Protein AF-A0A3D2WLA8-F1 (afdb_monomer_lite)

Secondary structure (DSSP, 8-state):
---EEE-TTS-EEE-HHHHHHHHHHHHHHS-----SSSTT---PPTT--GGGEEEEEEETTEEEEEETTSPPEEEETTSSTTSB---SS--PBPHHHHHHHHHHHH-S-EEHHHHHHHHSS--HHHHHHHHHHHHHHHHHHHT--S-SS-EETTTTEE--SSEEEE-TT---HHHHHGGG-

Foldseek 3Di:
DDQWDADPVRDIDGPVVNVVVVVVVCPVPPDPDDDPDLQQADDADPPWDQLQWEWAAAELFKIWIGGHPDDTDIDGHDRQPPQFDPDPPDGDGDLLSLVLLLCAAVNFFAAQVNLCLQQVHNPPVVSVVSQVVNQVSVCSHHVPPDRQFDQDPVSRGTGGSHHRHYDPNYDCPVVSVVNVD

Structure (mmCIF, N/CA/C/O backbone):
data_AF-A0A3D2WLA8-F1
#
_entry.id   AF-A0A3D2WLA8-F1
#
loop_
_atom_site.group_PDB
_atom_site.id
_atom_site.type_symbol
_atom_site.label_atom_id
_atom_site.label_alt_id
_atom_site.label_comp_id
_atom_site.label_asym_id
_atom_site.label_entity_id
_atom_site.label_seq_id
_atom_site.pdbx_PDB_ins_code
_atom_site.Cartn_x
_atom_site.Cartn_y
_atom_site.Cartn_z
_atom_site.occupancy
_atom_site.B_iso_or_equiv
_atom_site.auth_seq_id
_atom_site.auth_comp_id
_atom_site.auth_asym_id
_atom_site.auth_atom_id
_atom_site.pdbx_PDB_model_num
ATOM 1 N N . ASP A 1 1 ? -39.733 11.351 26.851 1.00 48.25 1 ASP A N 1
ATOM 2 C CA . ASP A 1 1 ? -38.875 12.272 27.614 1.00 48.25 1 ASP A CA 1
ATOM 3 C C . ASP A 1 1 ? -38.217 13.284 26.702 1.00 48.25 1 ASP A C 1
ATOM 5 O O . ASP A 1 1 ? -37.442 12.905 25.834 1.00 48.25 1 ASP A O 1
ATOM 9 N N . ASP A 1 2 ? -38.574 14.558 26.873 1.00 52.25 2 ASP A N 1
ATOM 10 C CA . ASP A 1 2 ? -38.053 15.662 26.061 1.00 52.25 2 ASP A CA 1
ATOM 11 C C . ASP A 1 2 ? -36.657 16.109 26.520 1.00 52.25 2 ASP A C 1
ATOM 13 O O . ASP A 1 2 ? -36.440 16.487 27.681 1.00 52.25 2 ASP A O 1
ATOM 17 N N . VAL A 1 3 ? -35.735 16.087 25.553 1.00 57.00 3 VAL A N 1
ATOM 18 C CA . VAL A 1 3 ? -34.281 16.331 25.657 1.00 57.00 3 VAL A CA 1
ATOM 19 C C . VAL A 1 3 ? -33.939 17.832 25.696 1.00 57.00 3 VAL A C 1
ATOM 21 O O . VAL A 1 3 ? -32.835 18.228 26.075 1.00 57.00 3 VAL A O 1
ATOM 24 N N . LEU A 1 4 ? -34.906 18.683 25.353 1.00 53.38 4 LEU A N 1
ATOM 25 C CA . LEU A 1 4 ? -34.757 20.131 25.267 1.00 53.38 4 LEU A CA 1
ATOM 26 C C . LEU A 1 4 ? -35.511 20.824 26.411 1.00 53.38 4 LEU A C 1
ATOM 28 O O . LEU A 1 4 ? -36.588 20.396 26.829 1.00 53.38 4 LEU A O 1
ATOM 32 N N . ALA A 1 5 ? -34.925 21.892 26.934 1.00 61.41 5 ALA A N 1
ATOM 33 C CA . ALA A 1 5 ? -35.548 22.847 27.835 1.00 61.41 5 ALA A CA 1
ATOM 34 C C . ALA A 1 5 ? -35.613 24.205 27.135 1.00 61.41 5 ALA A C 1
ATOM 36 O O . ALA A 1 5 ? -34.742 24.539 26.340 1.00 61.41 5 ALA A O 1
ATOM 37 N N . VAL A 1 6 ? -36.646 24.987 27.419 1.00 61.12 6 VAL A N 1
ATOM 38 C CA . VAL A 1 6 ? -36.764 26.363 26.931 1.00 61.12 6 VAL A CA 1
ATOM 39 C C . VAL A 1 6 ? -36.758 27.268 28.148 1.00 61.12 6 VAL A C 1
ATOM 41 O O . VAL A 1 6 ? -37.532 27.039 29.078 1.00 61.12 6 VAL A O 1
ATOM 44 N N . ASP A 1 7 ? -35.857 28.246 28.180 1.00 62.25 7 ASP A N 1
ATOM 45 C CA . ASP A 1 7 ? -35.824 29.218 29.269 1.00 62.25 7 ASP A CA 1
ATOM 46 C C . ASP A 1 7 ? -36.922 30.287 29.117 1.00 62.25 7 ASP A C 1
ATOM 48 O O . ASP A 1 7 ? -37.572 30.411 28.076 1.00 62.25 7 ASP A O 1
ATOM 52 N N . GLY A 1 8 ? -37.135 31.087 30.167 1.00 55.31 8 GLY A N 1
ATOM 53 C CA . GLY A 1 8 ? -38.158 32.141 30.190 1.00 55.31 8 GLY A CA 1
ATOM 54 C C . GLY A 1 8 ? -37.968 33.262 29.157 1.00 55.31 8 GLY A C 1
ATOM 55 O O . GLY A 1 8 ? -38.814 34.148 29.078 1.00 55.31 8 GLY A O 1
ATOM 56 N N . THR A 1 9 ? -36.890 33.236 28.366 1.00 68.38 9 THR A N 1
ATOM 57 C CA . THR A 1 9 ? -36.626 34.168 27.257 1.00 68.38 9 THR A CA 1
ATOM 58 C C . THR A 1 9 ? -36.838 33.537 25.876 1.00 68.38 9 THR A C 1
ATOM 60 O O . THR A 1 9 ? -36.612 34.189 24.859 1.00 68.38 9 THR A O 1
ATOM 63 N N . GLY A 1 10 ? -37.305 32.283 25.823 1.00 57.41 10 GLY A N 1
ATOM 64 C CA . GLY A 1 10 ? -37.559 31.545 24.584 1.00 57.41 10 GLY A CA 1
ATOM 65 C C . GLY A 1 10 ? -36.321 30.859 24.004 1.00 57.41 10 GLY A C 1
ATOM 66 O O . GLY A 1 10 ? -36.376 30.337 22.889 1.00 57.41 10 GLY A O 1
ATOM 67 N N . LYS A 1 11 ? -35.199 30.833 24.731 1.00 49.75 11 LYS A N 1
ATOM 68 C CA . LYS A 1 11 ? -33.980 30.167 24.276 1.00 49.75 11 LYS A CA 1
ATOM 69 C C . LYS A 1 11 ? -34.060 28.679 24.601 1.00 49.75 11 LYS A C 1
ATOM 71 O O . LYS A 1 11 ? -34.215 28.286 25.755 1.00 49.75 11 LYS A O 1
ATOM 76 N N . VAL A 1 12 ? -33.937 27.854 23.567 1.00 59.41 12 VAL A N 1
ATOM 77 C CA . VAL A 1 12 ? -33.935 26.393 23.687 1.00 59.41 12 VAL A CA 1
ATOM 78 C C . VAL A 1 12 ? -32.519 25.913 24.019 1.00 59.41 12 VAL A C 1
ATOM 80 O O . VAL A 1 12 ? -31.576 26.194 23.280 1.00 59.41 12 VAL A O 1
ATOM 83 N N . THR A 1 13 ? -32.357 25.188 25.120 1.00 59.41 13 THR A N 1
ATOM 84 C CA . THR A 1 13 ? -31.101 24.576 25.566 1.00 59.41 13 THR A CA 1
ATOM 85 C C . THR A 1 13 ? -31.287 23.076 25.783 1.00 59.41 13 THR A C 1
ATOM 87 O O . THR A 1 13 ? -32.357 22.602 26.160 1.00 59.41 13 THR A O 1
ATOM 90 N N . ALA A 1 14 ? -30.249 22.285 25.518 1.00 57.25 14 ALA A N 1
ATOM 91 C CA . ALA A 1 14 ? -30.269 20.867 25.864 1.00 57.25 14 ALA A CA 1
ATOM 92 C C . ALA A 1 14 ? -30.187 20.717 27.389 1.00 57.25 14 ALA A C 1
ATOM 94 O O . ALA A 1 14 ? -29.336 21.352 28.014 1.00 57.25 14 ALA A O 1
ATOM 95 N N . LYS A 1 15 ? -31.049 19.881 27.982 1.00 62.56 15 LYS A N 1
ATOM 96 C CA . LYS A 1 15 ? -30.992 19.584 29.424 1.00 62.56 15 LYS A CA 1
ATOM 97 C C . LYS A 1 15 ? -29.650 18.931 29.777 1.00 62.56 15 LYS A C 1
ATOM 99 O O . LYS A 1 15 ? -29.131 18.135 28.996 1.00 62.56 15 LYS A O 1
ATOM 104 N N . ASP A 1 16 ? -29.130 19.199 30.975 1.00 57.53 16 ASP A N 1
ATOM 105 C CA . ASP A 1 16 ? -27.847 18.655 31.464 1.00 57.53 16 ASP A CA 1
ATOM 106 C C . ASP A 1 16 ? -27.777 17.120 31.410 1.00 57.53 16 ASP A C 1
ATOM 108 O O . ASP A 1 16 ? -26.714 16.537 31.191 1.00 57.53 16 ASP A O 1
ATOM 112 N N . SER A 1 17 ? -28.924 16.445 31.526 1.00 57.62 17 SER A N 1
ATOM 113 C CA . SER A 1 17 ? -29.036 14.996 31.350 1.00 57.62 17 SER A CA 1
ATOM 114 C C . SER A 1 17 ? -28.654 14.543 29.938 1.00 57.62 17 SER A C 1
ATOM 116 O O . SER A 1 17 ? -27.974 13.534 29.792 1.00 57.62 17 SER A O 1
ATOM 118 N N . ALA A 1 18 ? -29.006 15.303 28.900 1.00 55.12 18 ALA A N 1
ATOM 119 C CA . ALA A 1 18 ? -28.628 15.013 27.521 1.00 55.12 18 ALA A CA 1
ATOM 120 C C . ALA A 1 18 ? -27.126 15.206 27.294 1.00 55.12 18 ALA A C 1
ATOM 122 O O . ALA A 1 18 ? -26.489 14.381 26.645 1.00 55.12 18 ALA A O 1
ATOM 123 N N . GLN A 1 19 ? -26.544 16.257 27.878 1.00 54.31 19 GLN A N 1
ATOM 124 C CA . GLN A 1 19 ? -25.102 16.500 27.796 1.00 54.31 19 GLN A CA 1
ATOM 125 C C . GLN A 1 19 ? -24.315 15.408 28.524 1.00 54.31 19 GLN A C 1
ATOM 127 O O . GLN A 1 19 ? -23.292 14.947 28.024 1.00 54.31 19 GLN A O 1
ATOM 132 N N . THR A 1 20 ? -24.826 14.941 29.663 1.00 56.69 20 THR A N 1
ATOM 133 C CA . THR A 1 20 ? -24.215 13.861 30.446 1.00 56.69 20 THR A CA 1
ATOM 134 C C . THR A 1 20 ? -24.325 12.517 29.724 1.00 56.69 20 THR A C 1
ATOM 136 O O . THR A 1 20 ? -23.360 11.763 29.694 1.00 56.69 20 THR A O 1
ATOM 139 N N . ILE A 1 21 ? -25.458 12.228 29.074 1.00 60.00 21 ILE A N 1
ATOM 140 C CA . ILE A 1 21 ? -25.638 11.016 28.257 1.00 60.00 21 ILE A CA 1
ATOM 141 C C . ILE A 1 21 ? -24.703 11.035 27.043 1.00 60.00 21 ILE A C 1
ATOM 143 O O . ILE A 1 21 ? -24.043 10.035 26.772 1.00 60.00 21 ILE A O 1
ATOM 147 N N . VAL A 1 22 ? -24.598 12.169 26.344 1.00 58.47 22 VAL A N 1
ATOM 148 C CA . VAL A 1 22 ? -23.696 12.319 25.191 1.00 58.47 22 VAL A CA 1
ATOM 149 C C . VAL A 1 22 ? -22.231 12.236 25.623 1.00 58.47 22 VAL A C 1
ATOM 151 O O . VAL A 1 22 ? -21.448 11.582 24.943 1.00 58.47 22 VAL A O 1
ATOM 154 N N . SER A 1 23 ? -21.864 12.814 26.769 1.00 56.81 23 SER A N 1
ATOM 155 C CA . SER A 1 23 ? -20.498 12.746 27.310 1.00 56.81 23 SER A CA 1
ATOM 156 C C . SER A 1 23 ? -20.134 11.330 27.757 1.00 56.81 23 SER A C 1
ATOM 158 O O . SER A 1 23 ? -19.082 10.825 27.379 1.00 56.81 23 SER A O 1
ATOM 160 N N . ASN A 1 24 ? -21.031 10.646 28.473 1.00 60.06 24 ASN A N 1
ATOM 161 C CA . ASN A 1 24 ? -20.830 9.255 28.881 1.00 60.06 24 ASN A CA 1
ATOM 162 C C . ASN A 1 24 ? -20.749 8.321 27.672 1.00 60.06 24 ASN A C 1
ATOM 164 O O . ASN A 1 24 ? -19.941 7.394 27.665 1.00 60.06 24 ASN A O 1
ATOM 168 N N . TRP A 1 25 ? -21.557 8.561 26.635 1.00 57.16 25 TRP A N 1
ATOM 169 C CA . TRP A 1 25 ? -21.451 7.806 25.395 1.00 57.16 25 TRP A CA 1
ATOM 170 C C . TRP A 1 25 ? -20.116 8.088 24.704 1.00 57.16 25 TRP A C 1
ATOM 172 O O . TRP A 1 25 ? -19.395 7.139 24.431 1.00 57.16 25 TRP A O 1
ATOM 182 N N . LEU A 1 26 ? -19.723 9.354 24.523 1.00 50.84 26 LEU A N 1
ATOM 183 C CA . LEU A 1 26 ? -18.429 9.730 23.939 1.00 50.84 26 LEU A CA 1
ATOM 184 C C . LEU A 1 26 ? -17.247 9.095 24.682 1.00 50.84 26 LEU A C 1
ATOM 186 O O . LEU A 1 26 ? -16.347 8.588 24.027 1.00 50.84 26 LEU A O 1
ATOM 190 N N . GLU A 1 27 ? -17.259 9.037 26.014 1.00 54.38 27 GLU A N 1
ATOM 191 C CA . GLU A 1 27 ? -16.225 8.330 26.787 1.00 54.38 27 GLU A CA 1
ATOM 192 C C . GLU A 1 27 ? -16.248 6.804 26.602 1.00 54.38 27 GLU A C 1
ATOM 194 O O . GLU A 1 27 ? -15.220 6.148 26.773 1.00 54.38 27 GLU A O 1
ATOM 199 N N . THR A 1 28 ? -17.407 6.236 26.265 1.00 51.66 28 THR A N 1
ATOM 200 C CA . THR A 1 28 ? -17.591 4.791 26.073 1.00 51.66 28 THR A CA 1
ATOM 201 C C . THR A 1 28 ? -17.223 4.340 24.655 1.00 51.66 28 THR A C 1
ATOM 203 O O . THR A 1 28 ? -16.692 3.244 24.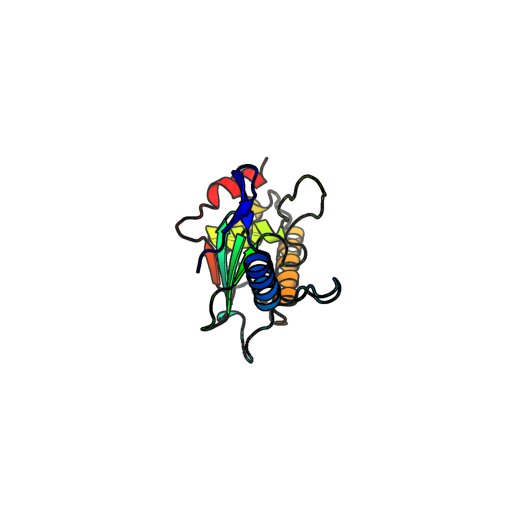493 1.00 51.66 28 THR A O 1
ATOM 206 N N . VAL A 1 29 ? -17.489 5.154 23.624 1.00 46.94 29 VAL A N 1
ATOM 207 C CA . VAL A 1 29 ? -17.174 4.827 22.215 1.00 46.94 29 VAL A CA 1
ATOM 208 C C . VAL A 1 29 ? -15.873 5.430 21.699 1.00 46.94 29 VAL A C 1
ATOM 210 O O . VAL A 1 29 ? -15.317 4.892 20.742 1.00 46.94 29 VAL A O 1
ATOM 213 N N . LEU A 1 30 ? -15.360 6.514 22.286 1.00 40.34 30 LEU A N 1
ATOM 214 C CA . LEU A 1 30 ? -14.041 7.015 21.909 1.00 40.34 30 LEU A CA 1
ATOM 215 C C . LEU A 1 30 ? -12.976 6.254 22.708 1.00 40.34 30 LEU A C 1
ATOM 217 O O . LEU A 1 30 ? -12.990 6.309 23.940 1.00 40.34 30 LEU A O 1
ATOM 221 N N . PRO A 1 31 ? -12.019 5.564 22.060 1.00 41.72 31 PRO A N 1
ATOM 222 C CA . PRO A 1 31 ? -10.888 5.008 22.782 1.00 41.72 31 PRO A CA 1
ATOM 223 C C . PRO A 1 31 ? -10.173 6.143 23.522 1.00 41.72 31 PRO A C 1
ATOM 225 O O . PRO A 1 31 ? -9.798 7.155 22.923 1.00 41.72 31 PRO A O 1
ATOM 228 N N . LYS A 1 32 ? -10.017 5.979 24.845 1.00 40.72 32 LYS A N 1
ATOM 229 C CA . LYS A 1 32 ? -9.267 6.894 25.716 1.00 40.72 32 LYS A CA 1
ATOM 230 C C . LYS A 1 32 ? -7.963 7.266 25.027 1.00 40.72 32 LYS A C 1
ATOM 232 O O . LYS A 1 32 ? -7.138 6.390 24.786 1.00 40.72 32 LYS A O 1
ATOM 237 N N . SER A 1 33 ? -7.802 8.557 24.736 1.00 43.69 33 SER A N 1
ATOM 238 C CA . SER A 1 33 ? -6.596 9.164 24.170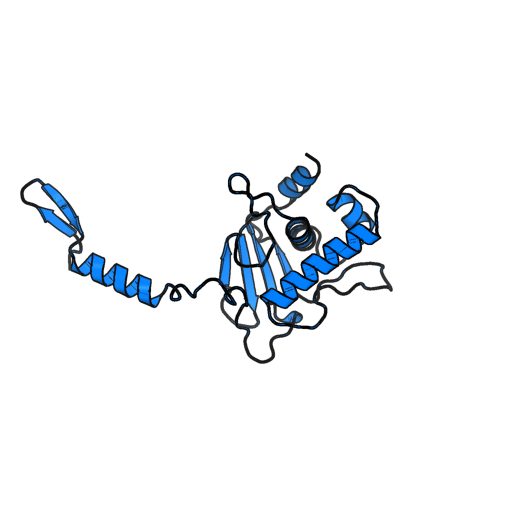 1.00 43.69 33 SER A CA 1
ATOM 239 C C . SER A 1 33 ? -5.339 8.588 24.831 1.00 43.69 33 SER A C 1
ATOM 241 O O . SER A 1 33 ? -4.933 9.025 25.912 1.00 43.69 33 SER A O 1
ATOM 243 N N . ALA A 1 34 ? -4.719 7.604 24.183 1.00 32.69 34 ALA A N 1
ATOM 244 C CA . ALA A 1 34 ? -3.427 7.082 24.583 1.00 32.69 34 ALA A CA 1
ATOM 245 C C . ALA A 1 34 ? -2.366 8.136 24.250 1.00 32.69 34 ALA A C 1
ATOM 247 O O . ALA A 1 34 ? -2.404 8.777 23.199 1.00 32.69 34 ALA A O 1
ATOM 248 N N . LYS A 1 35 ? -1.431 8.349 25.179 1.00 31.95 35 LYS A N 1
ATOM 249 C CA . LYS A 1 35 ? -0.302 9.268 24.998 1.00 31.95 35 LYS A CA 1
ATOM 250 C C . LYS A 1 35 ? 0.450 8.931 23.695 1.00 31.95 35 LYS A C 1
ATOM 252 O O . LYS A 1 35 ? 0.593 7.752 23.374 1.00 31.95 35 LYS A O 1
ATOM 257 N N . PRO A 1 36 ? 0.970 9.930 22.960 1.00 39.47 36 PRO A N 1
ATOM 258 C CA . PRO A 1 36 ? 1.603 9.719 21.663 1.00 39.47 36 PRO A CA 1
ATOM 259 C C . PRO A 1 36 ? 3.029 9.188 21.843 1.00 39.47 36 PRO A C 1
ATOM 261 O O . PRO A 1 36 ? 4.001 9.931 21.775 1.00 39.47 36 PRO A O 1
ATOM 264 N N . SER A 1 37 ? 3.150 7.898 22.124 1.00 42.16 37 SER A N 1
ATOM 265 C CA . SER A 1 37 ? 4.383 7.119 22.011 1.00 42.16 37 SER A CA 1
ATOM 266 C C . SER A 1 37 ? 3.959 5.657 22.146 1.00 42.16 37 SER A C 1
ATOM 268 O O . SER A 1 37 ? 3.466 5.299 23.205 1.00 42.16 37 SER A O 1
ATOM 270 N N . GLU A 1 38 ? 4.087 4.862 21.074 1.00 42.25 38 GLU A N 1
ATOM 271 C CA . GLU A 1 38 ? 3.584 3.470 20.876 1.00 42.25 38 GLU A CA 1
ATOM 272 C C . GLU A 1 38 ? 2.165 3.310 20.266 1.00 42.25 38 GLU A C 1
ATOM 274 O O . GLU A 1 38 ? 1.800 2.223 19.831 1.00 42.25 38 GLU A O 1
ATOM 279 N N . ALA A 1 39 ? 1.398 4.390 20.092 1.00 48.25 39 ALA A N 1
ATOM 280 C CA . ALA A 1 39 ? -0.038 4.371 19.751 1.00 48.25 39 ALA A CA 1
ATOM 281 C C . ALA A 1 39 ? -0.453 4.127 18.269 1.00 48.25 39 ALA A C 1
ATOM 283 O O . ALA A 1 39 ? -1.600 4.395 17.924 1.00 48.25 39 ALA A O 1
ATOM 284 N N . ASN A 1 40 ? 0.424 3.639 17.380 1.00 61.31 40 ASN A N 1
ATOM 285 C CA . ASN A 1 40 ? 0.123 3.542 15.931 1.00 61.31 40 ASN A CA 1
ATOM 286 C C . ASN A 1 40 ? 0.058 2.108 15.374 1.00 61.31 40 ASN A C 1
ATOM 288 O O . ASN A 1 40 ? 0.112 1.930 14.157 1.00 61.31 40 ASN A O 1
ATOM 292 N N . GLN A 1 41 ? -0.008 1.092 16.232 1.00 70.88 41 GLN A N 1
ATOM 293 C CA . GLN A 1 41 ? -0.140 -0.299 15.802 1.00 70.88 41 GLN A CA 1
ATOM 294 C C . GLN A 1 41 ? -1.594 -0.756 15.937 1.00 70.88 41 GLN A C 1
ATOM 296 O O . GLN A 1 41 ? -2.231 -0.543 16.969 1.00 70.88 41 GLN A O 1
ATOM 301 N N . LEU A 1 42 ? -2.114 -1.389 14.890 1.00 76.00 42 LEU A N 1
ATOM 302 C CA . LEU A 1 42 ? -3.411 -2.043 14.902 1.00 76.00 42 LEU A CA 1
ATOM 303 C C . LEU A 1 42 ? -3.318 -3.341 15.709 1.00 76.00 42 LEU A C 1
ATOM 305 O O . LEU A 1 42 ? -2.447 -4.173 15.453 1.00 76.00 42 LEU A O 1
ATOM 309 N N . VAL A 1 43 ? -4.220 -3.530 16.674 1.00 78.94 43 VAL A N 1
ATOM 310 C CA . VAL A 1 43 ? -4.342 -4.812 17.380 1.00 78.94 43 VAL A CA 1
ATOM 311 C C . VAL A 1 43 ? -4.998 -5.804 16.429 1.00 78.94 43 VAL A C 1
ATOM 313 O O . VAL A 1 43 ? -6.156 -5.629 16.059 1.00 78.94 43 VAL A O 1
ATOM 316 N N . LEU A 1 44 ? -4.244 -6.821 16.017 1.00 81.12 44 LEU A N 1
ATOM 317 C CA . LEU A 1 44 ? -4.734 -7.869 15.131 1.00 81.12 44 LEU A CA 1
ATOM 318 C C . LEU A 1 44 ? -5.282 -9.064 15.918 1.00 81.12 44 LEU A C 1
ATOM 320 O O . LEU A 1 44 ? -4.719 -9.419 16.960 1.00 81.12 44 LEU A O 1
ATOM 324 N N . PRO A 1 45 ? -6.310 -9.750 15.390 1.00 82.56 45 PRO A N 1
ATOM 325 C CA . PRO A 1 45 ? -6.719 -11.051 15.898 1.00 82.56 45 PRO A CA 1
ATOM 326 C C . PRO A 1 45 ? -5.548 -12.048 15.904 1.00 82.56 45 PRO A C 1
ATOM 328 O O . PRO A 1 45 ? -4.701 -12.011 14.998 1.00 82.56 45 PRO A O 1
ATOM 331 N N . PRO A 1 46 ? -5.479 -12.970 16.881 1.00 82.38 46 PRO A N 1
ATOM 332 C CA . PRO A 1 46 ? -4.427 -13.979 16.927 1.00 82.38 46 PRO A CA 1
ATOM 333 C C . PRO A 1 46 ? -4.354 -14.797 15.632 1.00 82.38 46 PRO A C 1
ATOM 335 O O . PRO A 1 46 ? -5.367 -15.287 15.141 1.00 82.38 46 PRO A O 1
ATOM 338 N N . GLY A 1 47 ? -3.145 -14.967 15.093 1.00 85.81 47 GLY A N 1
ATOM 339 C CA . GLY A 1 47 ? -2.917 -15.747 13.872 1.00 85.81 47 GLY A CA 1
ATOM 340 C C . GLY A 1 47 ? -3.226 -15.020 12.559 1.00 85.81 47 GLY A C 1
ATOM 341 O O . GLY A 1 47 ? -3.106 -15.641 11.507 1.00 85.81 47 GLY A O 1
ATOM 342 N N . THR A 1 48 ? -3.579 -13.729 12.598 1.00 88.75 48 THR A N 1
ATOM 343 C CA . THR A 1 48 ? -3.777 -12.915 11.386 1.00 88.75 48 THR A CA 1
ATOM 344 C C . THR A 1 48 ? -2.517 -12.903 10.524 1.00 88.75 48 THR A C 1
ATOM 346 O O . THR A 1 48 ? -1.421 -12.616 11.006 1.00 88.75 48 THR A O 1
ATOM 349 N N . THR A 1 49 ? -2.681 -13.160 9.230 1.00 94.19 49 THR A N 1
ATOM 350 C CA . THR A 1 49 ? -1.623 -13.064 8.224 1.00 94.19 49 THR A CA 1
ATOM 351 C C . THR A 1 49 ? -1.902 -11.924 7.249 1.00 94.19 49 THR A C 1
ATOM 353 O O . THR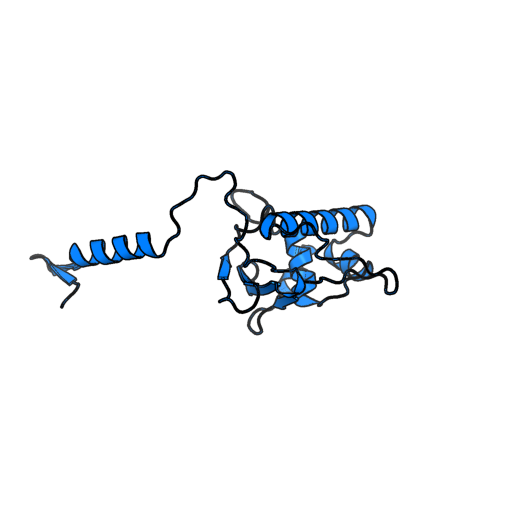 A 1 49 ? -3.001 -11.374 7.194 1.00 94.19 49 THR A O 1
ATOM 356 N N . TRP A 1 50 ? -0.926 -11.594 6.398 1.00 95.19 50 TRP A N 1
ATOM 357 C CA . TRP A 1 50 ? -1.121 -10.597 5.340 1.00 95.19 50 TRP A CA 1
ATOM 358 C C . TRP A 1 50 ? -2.314 -10.894 4.424 1.00 95.19 50 TRP A C 1
ATOM 360 O O . TRP A 1 50 ? -2.943 -9.957 3.946 1.00 95.19 50 TRP A O 1
ATOM 370 N N . LYS A 1 51 ? -2.651 -12.171 4.199 1.00 95.31 51 LYS A N 1
ATOM 371 C CA . LYS A 1 51 ? -3.767 -12.576 3.326 1.00 95.31 51 LYS A CA 1
ATOM 372 C C . LYS A 1 51 ? -5.135 -12.215 3.898 1.00 95.31 51 LYS A C 1
ATOM 374 O O . LYS A 1 51 ? -6.088 -12.066 3.140 1.00 95.31 51 LYS A O 1
ATOM 379 N N . ASP A 1 52 ? -5.218 -12.068 5.215 1.00 92.69 52 ASP A N 1
ATOM 380 C CA . ASP A 1 52 ? -6.455 -11.759 5.928 1.00 92.69 52 ASP A CA 1
ATOM 381 C C . ASP A 1 52 ? -6.721 -10.248 5.975 1.00 92.69 52 ASP A C 1
ATOM 383 O O . ASP A 1 52 ? -7.775 -9.812 6.435 1.00 92.69 52 ASP A O 1
ATOM 387 N N . ILE A 1 53 ? -5.767 -9.437 5.506 1.00 92.81 53 ILE A N 1
ATOM 388 C CA . ILE A 1 53 ? -5.833 -7.980 5.529 1.00 92.81 53 ILE A CA 1
ATOM 389 C C . ILE A 1 53 ? -6.339 -7.468 4.182 1.00 92.81 53 ILE A C 1
ATOM 391 O O . ILE A 1 53 ? -5.808 -7.797 3.117 1.00 92.81 53 ILE A O 1
ATOM 395 N N . SER A 1 54 ? -7.328 -6.579 4.238 1.00 92.94 54 SER A N 1
ATOM 396 C CA . SER A 1 54 ? -7.746 -5.779 3.091 1.00 92.94 54 SER A CA 1
ATOM 397 C C . SER A 1 54 ? -7.737 -4.292 3.419 1.00 92.94 54 SER A C 1
ATOM 399 O O . SER A 1 54 ? -8.182 -3.880 4.488 1.00 92.94 54 SER A O 1
ATOM 401 N N . ILE A 1 55 ? -7.234 -3.493 2.481 1.00 93.31 55 ILE A N 1
ATOM 402 C CA . ILE A 1 55 ? -7.229 -2.033 2.515 1.00 93.31 55 ILE A CA 1
ATOM 403 C C . ILE A 1 55 ? -8.089 -1.553 1.346 1.00 93.31 55 ILE A C 1
ATOM 405 O O . ILE A 1 55 ? -7.769 -1.803 0.184 1.00 93.31 55 ILE A O 1
ATOM 409 N N . THR A 1 56 ? -9.193 -0.875 1.651 1.00 93.06 56 THR A N 1
ATOM 410 C CA . THR A 1 56 ? -10.119 -0.316 0.659 1.00 93.06 56 THR A CA 1
ATOM 411 C C . THR A 1 56 ? -10.088 1.204 0.735 1.00 93.06 56 THR A C 1
ATOM 413 O O . THR A 1 56 ? -10.441 1.772 1.762 1.00 93.06 56 THR A O 1
ATOM 416 N N . PHE A 1 57 ? -9.688 1.878 -0.338 1.00 91.25 57 PHE A N 1
ATOM 417 C CA . PHE A 1 57 ? -9.772 3.334 -0.424 1.00 91.25 57 PHE A CA 1
ATOM 418 C C . PHE A 1 57 ? -11.229 3.770 -0.576 1.00 91.25 57 PHE A C 1
ATOM 420 O O . PHE A 1 57 ? -11.867 3.439 -1.572 1.00 91.25 57 PHE A O 1
ATOM 427 N N . LEU A 1 58 ? -11.735 4.523 0.402 1.00 89.38 58 LEU A N 1
ATOM 428 C CA . LEU A 1 58 ? -13.064 5.146 0.361 1.00 89.38 58 LEU A CA 1
ATOM 429 C C . LEU A 1 58 ? -13.004 6.559 -0.235 1.00 89.38 58 LEU A C 1
ATOM 431 O O . LEU A 1 58 ? -13.972 7.036 -0.814 1.00 89.38 58 LEU A O 1
ATOM 435 N N . ALA A 1 59 ? -11.858 7.221 -0.075 1.00 85.50 59 ALA A N 1
ATOM 436 C CA . ALA A 1 59 ? -11.517 8.512 -0.659 1.00 85.50 59 ALA A CA 1
ATOM 437 C C . ALA A 1 59 ? -9.985 8.627 -0.766 1.00 85.50 59 ALA A C 1
ATOM 439 O O . ALA A 1 59 ? -9.256 7.704 -0.396 1.00 85.50 59 ALA A O 1
ATOM 440 N N . ARG A 1 60 ? -9.475 9.779 -1.219 1.00 82.00 60 ARG A N 1
ATOM 441 C CA . ARG A 1 60 ? -8.031 10.049 -1.418 1.00 82.00 60 ARG A CA 1
ATOM 442 C C . ARG A 1 60 ? -7.191 9.804 -0.184 1.00 82.00 60 ARG A C 1
ATOM 444 O O . ARG A 1 60 ? -6.011 9.481 -0.262 1.00 82.00 60 ARG A O 1
ATOM 451 N N . ASP A 1 61 ? -7.804 10.018 0.953 1.00 81.06 61 ASP A N 1
ATOM 452 C CA . ASP A 1 61 ? -7.197 10.199 2.252 1.00 81.06 61 ASP A CA 1
ATOM 453 C C . ASP A 1 61 ? -7.903 9.368 3.329 1.00 81.06 61 ASP A C 1
ATOM 455 O O . ASP A 1 61 ? -7.590 9.501 4.515 1.00 81.06 61 ASP A O 1
ATOM 459 N N . VAL A 1 62 ? -8.835 8.507 2.912 1.00 83.88 62 VAL A N 1
ATOM 460 C CA . VAL A 1 62 ? -9.625 7.642 3.783 1.00 83.88 62 VAL A CA 1
ATOM 461 C C . VAL A 1 62 ? -9.535 6.213 3.272 1.00 83.88 62 VAL A C 1
ATOM 463 O O . VAL A 1 62 ? -9.890 5.921 2.128 1.00 83.88 62 VAL A O 1
ATOM 466 N N . VAL A 1 63 ? -9.092 5.313 4.147 1.00 88.56 63 VAL A N 1
ATOM 467 C CA . VAL A 1 63 ? -9.055 3.874 3.880 1.00 88.56 63 VAL A CA 1
ATOM 468 C C . VAL A 1 63 ? -9.860 3.126 4.930 1.00 88.56 63 VAL A C 1
ATOM 470 O O . VAL A 1 63 ? -9.792 3.424 6.117 1.00 88.56 63 VAL A O 1
ATOM 473 N N . SER A 1 64 ? -10.610 2.128 4.494 1.00 88.69 64 SER A N 1
ATOM 474 C CA . SER A 1 64 ? -11.205 1.114 5.351 1.00 88.69 64 SER A CA 1
ATOM 475 C C . SER A 1 64 ? -10.271 -0.086 5.415 1.00 88.69 64 SER A C 1
ATOM 477 O O . SER A 1 64 ? -9.815 -0.566 4.374 1.00 88.69 64 SER A O 1
ATOM 479 N N . ILE A 1 65 ? -9.964 -0.558 6.620 1.00 88.69 65 ILE A N 1
ATOM 480 C CA . ILE A 1 65 ? -9.108 -1.722 6.839 1.00 88.69 65 ILE A CA 1
ATOM 481 C C . ILE A 1 65 ? -9.942 -2.821 7.481 1.00 88.69 65 ILE A C 1
ATOM 483 O O . ILE A 1 65 ? -10.598 -2.601 8.497 1.00 88.69 65 ILE A O 1
ATOM 487 N N . LYS A 1 66 ? -9.903 -4.013 6.892 1.00 88.56 66 LYS A N 1
ATOM 488 C CA . LYS A 1 66 ? -10.546 -5.213 7.433 1.00 88.56 66 LYS A CA 1
ATOM 489 C C . LYS A 1 66 ? -9.498 -6.295 7.663 1.00 88.56 66 LYS A C 1
ATOM 491 O O . LYS A 1 66 ? -8.668 -6.518 6.780 1.00 88.56 66 LYS A O 1
ATOM 496 N N . CYS A 1 67 ? -9.581 -6.972 8.805 1.00 86.44 67 CYS A N 1
ATOM 497 C CA . CYS A 1 67 ? -8.724 -8.092 9.183 1.00 86.44 67 CYS A CA 1
ATOM 498 C C . CYS A 1 67 ? -9.601 -9.324 9.460 1.00 86.44 67 CYS A C 1
ATOM 500 O O . CYS A 1 67 ? -10.389 -9.329 10.403 1.00 86.44 67 CYS A O 1
ATOM 502 N N . GLY A 1 68 ? -9.505 -10.357 8.622 1.00 77.81 68 GLY A N 1
ATOM 503 C CA . GLY A 1 68 ? -10.292 -11.585 8.759 1.00 77.81 68 GLY A CA 1
ATOM 504 C C . GLY A 1 68 ? -11.807 -11.364 8.633 1.00 77.81 68 GLY A C 1
ATOM 505 O O . GLY A 1 68 ? -12.287 -10.681 7.722 1.00 77.81 68 GLY A O 1
ATOM 506 N N . GLU A 1 69 ? -12.572 -11.973 9.541 1.00 70.00 69 GLU A N 1
ATOM 507 C CA . GLU A 1 69 ? -14.040 -11.873 9.584 1.00 70.00 69 GLU A CA 1
ATOM 508 C C . GLU A 1 69 ? -14.554 -10.658 10.372 1.00 70.00 69 GLU A C 1
ATOM 510 O O . GLU A 1 69 ? -15.756 -10.394 10.366 1.00 70.00 69 GLU A O 1
ATOM 515 N N . GLU A 1 70 ? -13.667 -9.885 11.002 1.00 67.12 70 GLU A N 1
ATOM 516 C CA . GLU A 1 70 ? -14.057 -8.740 11.826 1.00 67.12 70 GLU A CA 1
ATOM 517 C C . GLU A 1 70 ? -14.635 -7.574 11.006 1.00 67.12 70 GLU A C 1
ATOM 519 O O . GLU A 1 70 ? -14.443 -7.455 9.788 1.00 67.12 70 GLU A O 1
ATOM 524 N N . THR A 1 71 ? -15.366 -6.692 11.693 1.00 61.56 71 THR A N 1
ATOM 525 C CA . THR A 1 71 ? -15.920 -5.464 11.113 1.00 61.56 71 THR A CA 1
ATOM 526 C C . THR A 1 71 ? -14.792 -4.554 10.631 1.00 61.56 71 THR A C 1
ATOM 528 O O . THR A 1 71 ? -13.826 -4.314 11.350 1.00 61.56 71 THR A O 1
ATOM 531 N N . ALA A 1 72 ? -14.924 -4.022 9.414 1.00 68.38 72 ALA A N 1
ATOM 532 C CA . ALA A 1 72 ? -13.948 -3.094 8.860 1.00 68.38 72 ALA A CA 1
ATOM 533 C C . ALA A 1 72 ? -13.875 -1.806 9.700 1.00 68.38 72 ALA A C 1
ATOM 535 O O . ALA A 1 72 ? -14.905 -1.210 10.027 1.00 68.38 72 ALA A O 1
ATOM 536 N N . VAL A 1 73 ? -12.660 -1.368 10.026 1.00 72.44 73 VAL A N 1
ATOM 537 C CA . VAL A 1 73 ? -12.402 -0.120 10.749 1.00 72.44 73 VAL A CA 1
ATOM 538 C C . VAL A 1 73 ? -11.964 0.940 9.744 1.00 72.44 73 VAL A C 1
ATOM 540 O O . VAL A 1 73 ? -11.035 0.737 8.960 1.00 72.44 73 VAL A O 1
ATOM 543 N N . ASN A 1 74 ? -12.649 2.083 9.754 1.00 70.94 74 ASN A N 1
ATOM 544 C CA . ASN A 1 74 ? -12.324 3.202 8.877 1.00 70.94 74 ASN A CA 1
ATOM 545 C C . ASN A 1 74 ? -11.228 4.067 9.503 1.00 70.94 74 ASN A C 1
ATOM 547 O O . ASN A 1 74 ? -11.337 4.498 10.649 1.00 70.94 74 ASN A O 1
ATOM 551 N N . TYR A 1 75 ? -10.197 4.357 8.717 1.00 64.81 75 TYR A N 1
ATOM 552 C CA . TYR A 1 75 ? -9.080 5.207 9.089 1.00 64.81 75 TYR A CA 1
ATOM 553 C C . TYR A 1 75 ? -9.033 6.431 8.180 1.00 64.81 75 TYR A C 1
ATOM 555 O O . TYR A 1 75 ? -8.748 6.340 6.984 1.00 64.81 75 TYR A O 1
ATOM 563 N N . GLU A 1 76 ? -9.247 7.604 8.768 1.00 60.97 76 GLU A N 1
ATOM 564 C CA . GLU A 1 76 ? -8.903 8.872 8.130 1.00 60.97 76 GLU A CA 1
ATOM 565 C C . GLU A 1 76 ? -7.403 9.162 8.306 1.00 60.97 76 GLU A C 1
ATOM 567 O O . GLU A 1 76 ? -6.858 8.952 9.394 1.00 60.97 76 GLU A O 1
ATOM 572 N N . ARG A 1 77 ? -6.759 9.665 7.240 1.00 58.75 77 ARG A N 1
ATOM 573 C CA . ARG A 1 77 ? -5.466 10.386 7.111 1.00 58.75 77 ARG A CA 1
ATOM 574 C C . ARG A 1 77 ? -4.234 9.937 7.925 1.00 58.75 77 ARG A C 1
ATOM 576 O O . ARG A 1 77 ? -3.147 9.873 7.371 1.00 58.75 77 ARG A O 1
ATOM 583 N N . LEU A 1 78 ? -4.316 9.742 9.238 1.00 52.66 78 LEU A N 1
ATOM 584 C CA . LEU A 1 78 ? -3.182 9.887 10.168 1.00 52.66 78 LEU A CA 1
ATOM 585 C C . LEU A 1 78 ? -2.762 8.625 10.930 1.00 52.66 78 LEU A C 1
ATOM 587 O O . LEU A 1 78 ? -1.827 8.694 11.722 1.00 52.66 78 LEU A O 1
ATOM 591 N N . HIS A 1 79 ? -3.391 7.480 10.682 1.00 62.44 79 HIS A N 1
ATOM 592 C CA . HIS A 1 79 ? -3.166 6.304 11.526 1.00 62.44 79 HIS A CA 1
ATOM 593 C C . HIS A 1 79 ? -2.014 5.405 11.053 1.00 62.44 79 HIS A C 1
ATOM 595 O O . HIS A 1 79 ? -1.388 4.746 11.876 1.00 62.44 79 HIS A O 1
ATOM 601 N N . ILE A 1 80 ? -1.658 5.433 9.761 1.00 67.19 80 ILE A N 1
ATOM 602 C CA . ILE A 1 80 ? -0.515 4.668 9.236 1.00 67.19 80 ILE A CA 1
ATOM 603 C C . ILE A 1 80 ? 0.754 5.549 9.249 1.00 67.19 80 ILE A C 1
ATOM 605 O O . ILE A 1 80 ? 0.797 6.574 8.552 1.00 67.19 80 ILE A O 1
ATOM 609 N N . PRO A 1 81 ? 1.820 5.171 9.987 1.00 67.69 81 PRO A N 1
ATOM 610 C CA . PRO A 1 81 ? 3.012 5.998 10.162 1.00 67.69 81 PRO A CA 1
ATOM 611 C C . PRO A 1 81 ? 3.667 6.469 8.857 1.00 67.69 81 PRO A C 1
ATOM 613 O O . PRO A 1 81 ? 4.146 5.686 8.029 1.00 67.69 81 PRO A O 1
ATOM 616 N N . GLY A 1 82 ? 3.760 7.793 8.714 1.00 68.19 82 GLY A N 1
ATOM 617 C CA . GLY A 1 82 ? 4.500 8.466 7.650 1.00 68.19 82 GLY A CA 1
ATOM 618 C C . GLY A 1 82 ? 3.878 8.364 6.257 1.00 68.19 82 GLY A C 1
ATOM 619 O O . GLY A 1 82 ? 4.613 8.537 5.291 1.00 68.19 82 GLY A O 1
ATOM 620 N N . MET A 1 83 ? 2.583 8.057 6.131 1.00 79.00 83 MET A N 1
ATOM 621 C CA . MET A 1 83 ? 1.890 8.074 4.833 1.00 79.00 83 MET A CA 1
ATOM 622 C C . MET A 1 83 ? 1.659 9.492 4.284 1.00 79.00 83 MET A C 1
ATOM 624 O O . MET A 1 83 ? 1.512 9.665 3.075 1.00 79.00 83 MET A O 1
ATOM 628 N N . PHE A 1 84 ? 1.730 10.516 5.136 1.00 72.81 84 PHE A N 1
ATOM 629 C CA . PHE A 1 84 ? 1.585 11.926 4.769 1.00 72.81 84 PHE A CA 1
ATOM 630 C C . PHE A 1 84 ? 2.786 12.744 5.252 1.00 72.81 84 PHE A C 1
ATOM 632 O O . PHE A 1 84 ? 3.387 12.430 6.283 1.00 72.81 84 PHE A O 1
ATOM 639 N N . VAL A 1 85 ? 3.127 13.804 4.514 1.00 65.56 85 VAL A N 1
ATOM 640 C CA . VAL A 1 85 ? 4.164 14.762 4.923 1.00 65.56 85 VAL A CA 1
ATOM 641 C C . VAL A 1 85 ? 3.603 15.670 6.024 1.00 65.56 85 VAL A C 1
ATOM 643 O O . VAL A 1 85 ? 2.518 16.229 5.885 1.00 65.56 85 VAL A O 1
ATOM 646 N N . ALA A 1 86 ? 4.341 15.838 7.124 1.00 55.38 86 ALA A N 1
ATOM 647 C CA . ALA A 1 86 ? 3.882 16.507 8.348 1.00 55.38 86 ALA A CA 1
ATOM 648 C C . ALA A 1 86 ? 3.791 18.053 8.274 1.00 55.38 86 ALA A C 1
ATOM 650 O O . ALA A 1 86 ? 3.819 18.719 9.309 1.00 55.38 86 ALA A O 1
ATOM 651 N N . SER A 1 87 ? 3.709 18.657 7.082 1.00 50.94 87 SER A N 1
ATOM 652 C CA . SER A 1 87 ? 3.683 20.122 6.965 1.00 50.94 87 SER A CA 1
ATOM 653 C C . SER A 1 87 ? 2.334 20.693 7.435 1.00 50.94 87 SER A C 1
ATOM 655 O O . SER A 1 87 ? 1.270 20.176 7.095 1.00 50.94 87 SER A O 1
ATOM 657 N N . GLN A 1 88 ? 2.373 21.763 8.238 1.00 45.53 88 GLN A N 1
ATOM 658 C CA . GLN A 1 88 ? 1.211 22.320 8.952 1.00 45.53 88 GLN A CA 1
ATOM 659 C C . GLN A 1 88 ? 0.148 22.994 8.061 1.00 45.53 88 GLN A C 1
ATOM 661 O O . GLN A 1 88 ? -0.889 23.402 8.579 1.00 45.53 88 GLN A O 1
ATOM 666 N N . ARG A 1 89 ? 0.373 23.130 6.747 1.00 49.00 89 ARG A N 1
ATOM 667 C CA . ARG A 1 89 ? -0.567 23.814 5.835 1.00 49.00 89 ARG A CA 1
ATOM 668 C C . ARG A 1 89 ? -1.071 22.944 4.693 1.00 49.00 89 ARG A C 1
ATOM 670 O O . ARG A 1 89 ? -2.241 23.043 4.350 1.00 49.00 89 ARG A O 1
ATOM 677 N N . GLU A 1 90 ? -0.242 22.047 4.168 1.00 52.97 90 GLU A N 1
ATOM 678 C CA . GLU A 1 90 ? -0.610 21.176 3.052 1.00 52.97 90 GLU A CA 1
ATOM 679 C C . GLU A 1 90 ? -0.137 19.751 3.346 1.00 52.97 90 GLU A C 1
ATOM 681 O O . GLU A 1 90 ? 1.061 19.450 3.394 1.00 52.97 90 GLU A O 1
ATOM 686 N N . LYS A 1 91 ? -1.101 18.859 3.590 1.00 57.81 91 LYS A N 1
ATOM 687 C CA . LYS A 1 91 ? -0.863 17.429 3.815 1.00 57.81 91 LYS A CA 1
ATOM 688 C C . LYS A 1 91 ? -0.697 16.733 2.464 1.00 57.81 91 LYS A C 1
ATOM 690 O O . LYS A 1 91 ? -1.580 15.990 2.040 1.00 57.81 91 LYS A O 1
ATOM 695 N N . LYS A 1 92 ? 0.416 16.996 1.770 1.00 70.44 92 LYS A N 1
ATOM 696 C CA . LYS A 1 92 ? 0.740 16.293 0.520 1.00 70.44 92 LYS A CA 1
ATOM 697 C C . LYS A 1 92 ? 0.920 14.794 0.825 1.00 70.44 92 LYS A C 1
ATOM 699 O O . LYS A 1 92 ? 1.631 14.460 1.787 1.00 70.44 92 LYS A O 1
ATOM 704 N N . PRO A 1 93 ? 0.279 13.888 0.062 1.00 76.44 93 PRO A N 1
ATOM 705 C CA . PRO A 1 93 ? 0.545 12.463 0.188 1.00 76.44 93 PRO A CA 1
ATOM 706 C C . PRO A 1 93 ? 2.032 12.164 -0.030 1.00 76.44 93 PRO A C 1
ATOM 708 O O . PRO A 1 93 ? 2.692 12.815 -0.839 1.00 76.44 93 PRO A O 1
ATOM 711 N N . SER A 1 94 ? 2.573 11.204 0.718 1.00 85.94 94 SER A N 1
ATOM 712 C CA . SER A 1 94 ? 3.950 10.741 0.505 1.00 85.94 94 SER A CA 1
ATOM 713 C C . SER A 1 94 ? 4.032 9.750 -0.658 1.00 85.94 94 SER A C 1
ATOM 715 O O . SER A 1 94 ? 3.035 9.120 -1.010 1.00 85.94 94 SER A O 1
ATOM 717 N N . ASP A 1 95 ? 5.241 9.503 -1.165 1.00 87.62 95 ASP A N 1
ATOM 718 C CA . ASP A 1 95 ? 5.514 8.447 -2.154 1.00 87.62 95 ASP A CA 1
ATOM 719 C C . ASP A 1 95 ? 4.953 7.076 -1.735 1.00 87.62 95 ASP A C 1
ATOM 721 O O . ASP A 1 95 ? 4.498 6.299 -2.571 1.00 87.62 95 ASP A O 1
ATOM 725 N N . LYS A 1 96 ? 4.938 6.774 -0.427 1.00 90.38 96 LYS A N 1
ATOM 726 C CA . LYS A 1 96 ? 4.376 5.523 0.105 1.00 90.38 96 LYS A CA 1
ATOM 727 C C . LYS A 1 96 ? 2.863 5.452 -0.086 1.00 90.38 96 LYS A C 1
ATOM 729 O O . LYS A 1 96 ? 2.341 4.386 -0.396 1.00 90.38 96 LYS A O 1
ATOM 734 N N . TRP A 1 97 ? 2.171 6.574 0.102 1.00 89.81 97 TRP A N 1
ATOM 735 C CA . TRP A 1 97 ? 0.726 6.652 -0.094 1.00 89.81 97 TRP A CA 1
ATOM 736 C C . TRP A 1 97 ? 0.363 6.557 -1.568 1.00 89.81 97 TRP A C 1
ATOM 738 O O . TRP A 1 97 ? -0.512 5.774 -1.918 1.00 89.81 97 TRP A O 1
ATOM 748 N N . PHE A 1 98 ? 1.095 7.261 -2.436 1.00 89.81 98 PHE A N 1
ATOM 749 C CA . PHE A 1 98 ? 0.920 7.131 -3.883 1.00 89.81 98 PHE A CA 1
ATOM 750 C C . PHE A 1 98 ? 1.165 5.701 -4.365 1.00 89.81 98 PHE A C 1
ATOM 752 O O . PHE A 1 98 ? 0.393 5.190 -5.168 1.00 89.81 98 PHE A O 1
ATOM 759 N N . LEU A 1 99 ? 2.173 5.012 -3.826 1.00 93.38 99 LEU A N 1
ATOM 760 C CA . LEU A 1 99 ? 2.398 3.603 -4.144 1.00 93.38 99 LEU A CA 1
ATOM 761 C C . LEU A 1 99 ? 1.263 2.695 -3.650 1.00 93.38 99 LEU A C 1
ATOM 763 O O . LEU A 1 99 ? 0.868 1.773 -4.358 1.00 93.38 99 LEU A O 1
ATOM 767 N N . LEU A 1 100 ? 0.709 2.957 -2.464 1.00 94.12 100 LEU A N 1
ATOM 768 C CA . LEU A 1 100 ? -0.450 2.217 -1.963 1.00 94.12 100 LEU A CA 1
ATOM 769 C C . LEU A 1 100 ? -1.693 2.453 -2.843 1.00 94.12 100 LEU A C 1
ATOM 771 O O . LEU A 1 100 ? -2.395 1.501 -3.176 1.00 94.12 100 LEU A O 1
ATOM 775 N N . MET A 1 101 ? -1.926 3.697 -3.270 1.00 92.38 101 MET A N 1
ATOM 776 C CA . MET A 1 101 ? -2.982 4.057 -4.222 1.00 92.38 101 MET A CA 1
ATOM 777 C C . MET A 1 101 ? -2.779 3.396 -5.589 1.00 92.38 101 MET A C 1
ATOM 779 O O . MET A 1 101 ? -3.741 2.922 -6.182 1.00 92.38 101 MET A O 1
ATOM 783 N N . ALA A 1 102 ? -1.540 3.308 -6.077 1.00 94.06 102 ALA A N 1
ATOM 784 C CA . ALA A 1 102 ? -1.230 2.643 -7.339 1.00 94.06 102 ALA A CA 1
ATOM 785 C C . ALA A 1 102 ? -1.635 1.162 -7.312 1.00 94.06 102 ALA A C 1
ATOM 787 O O . ALA A 1 102 ? -2.242 0.683 -8.264 1.00 94.06 102 ALA A O 1
ATOM 788 N N . PHE A 1 103 ? -1.386 0.454 -6.203 1.00 95.94 103 PHE A N 1
ATOM 789 C CA . PHE A 1 103 ? -1.885 -0.916 -6.032 1.00 95.94 103 PHE A CA 1
ATOM 790 C C . PHE A 1 103 ? -3.415 -0.986 -5.979 1.00 95.94 103 PHE A C 1
ATOM 792 O O . PHE A 1 103 ? -3.994 -1.936 -6.497 1.00 95.94 103 PHE A O 1
ATOM 799 N N . ALA A 1 104 ? -4.075 0.005 -5.374 1.00 94.81 104 ALA A N 1
ATOM 800 C CA . ALA A 1 104 ? -5.534 0.060 -5.313 1.00 94.81 104 ALA A CA 1
ATOM 801 C C . ALA A 1 104 ? -6.183 0.292 -6.685 1.00 94.81 104 ALA A C 1
ATOM 803 O O . ALA A 1 104 ? -7.248 -0.265 -6.952 1.00 94.81 104 ALA A O 1
ATOM 804 N N . LEU A 1 105 ? -5.556 1.122 -7.524 1.00 93.50 105 LEU A N 1
ATOM 805 C CA . LEU A 1 105 ? -6.087 1.542 -8.818 1.00 93.50 105 LEU A CA 1
ATOM 806 C C . LEU A 1 105 ? -5.718 0.580 -9.950 1.00 93.50 105 LEU A C 1
ATOM 808 O O . LEU A 1 105 ? -6.582 0.162 -10.715 1.00 93.50 105 LEU A O 1
ATOM 812 N N . TRP A 1 106 ? -4.434 0.250 -10.079 1.00 93.94 106 TRP A N 1
ATOM 813 C CA . TRP A 1 106 ? -3.919 -0.577 -11.176 1.00 93.94 106 TRP A CA 1
ATOM 814 C C . TRP A 1 106 ? -3.938 -2.071 -10.849 1.00 93.94 106 TRP A C 1
ATOM 816 O O . TRP A 1 106 ? -3.763 -2.899 -11.740 1.00 93.94 106 TRP A O 1
ATOM 826 N N . GLY A 1 107 ? -4.185 -2.414 -9.584 1.00 92.69 107 GLY A N 1
ATOM 827 C CA . GLY A 1 107 ? -4.186 -3.782 -9.093 1.00 92.69 107 GLY A CA 1
ATOM 828 C C . GLY A 1 107 ? -2.797 -4.279 -8.672 1.00 92.69 107 GLY A C 1
ATOM 829 O O . GLY A 1 107 ? -1.817 -3.524 -8.642 1.00 92.69 107 GLY A O 1
ATOM 830 N N . PRO A 1 108 ? -2.695 -5.567 -8.295 1.00 92.31 108 PRO A N 1
ATOM 831 C CA . PRO A 1 108 ? -1.407 -6.198 -8.035 1.00 92.31 108 PRO A CA 1
ATOM 832 C C . PRO A 1 108 ? -0.595 -6.295 -9.334 1.00 92.31 108 PRO A C 1
ATOM 834 O O . PRO A 1 108 ? -1.155 -6.262 -10.425 1.00 92.31 108 PRO A O 1
ATOM 837 N N . GLY A 1 109 ? 0.720 -6.483 -9.225 1.00 95.19 109 GLY A N 1
ATOM 838 C CA . GLY A 1 109 ? 1.567 -6.681 -10.404 1.00 95.19 109 GLY A CA 1
ATOM 839 C C . GLY A 1 109 ? 2.258 -5.409 -10.895 1.00 95.19 109 GLY A C 1
ATOM 840 O O . GLY A 1 109 ? 2.502 -5.255 -12.086 1.00 95.19 109 GLY A O 1
ATOM 841 N N . LEU A 1 110 ? 2.587 -4.473 -9.999 1.00 96.25 110 LEU A N 1
ATOM 842 C CA . LEU A 1 110 ? 3.302 -3.262 -10.408 1.00 96.25 110 LEU A CA 1
ATOM 843 C C . LEU A 1 110 ? 4.737 -3.608 -10.813 1.00 96.25 110 LEU A C 1
ATOM 845 O O . LEU A 1 110 ? 5.545 -4.030 -9.977 1.00 96.25 110 LEU A O 1
ATOM 849 N N . ASN A 1 111 ? 5.060 -3.411 -12.088 1.00 95.94 111 ASN A N 1
ATOM 850 C CA . ASN A 1 111 ? 6.403 -3.593 -12.633 1.00 95.94 111 ASN A CA 1
ATOM 851 C C . ASN A 1 111 ? 7.189 -2.268 -12.652 1.00 95.94 111 ASN A C 1
ATOM 853 O O . ASN A 1 111 ? 6.710 -1.212 -12.233 1.00 95.94 111 ASN A O 1
ATOM 857 N N . ARG A 1 112 ? 8.430 -2.317 -13.151 1.00 94.88 112 ARG A N 1
ATOM 858 C CA . ARG A 1 112 ? 9.297 -1.132 -13.261 1.00 94.88 112 ARG A CA 1
ATOM 859 C C . ARG A 1 112 ? 8.660 0.002 -14.068 1.00 94.88 112 ARG A C 1
ATOM 861 O O . ARG A 1 112 ? 8.850 1.153 -13.697 1.00 94.88 112 ARG A O 1
ATOM 868 N N . GLU A 1 113 ? 7.929 -0.305 -15.136 1.00 94.25 113 GLU A N 1
ATOM 869 C CA . GLU A 1 113 ? 7.294 0.718 -15.969 1.00 94.25 113 GLU A CA 1
ATOM 870 C C . GLU A 1 113 ? 6.190 1.439 -15.198 1.00 94.25 113 GLU A C 1
ATOM 872 O O . GLU A 1 113 ? 6.185 2.665 -15.157 1.00 94.25 113 GLU A O 1
ATOM 877 N N . ASN A 1 114 ? 5.335 0.701 -14.483 1.00 94.31 114 ASN A N 1
ATOM 878 C CA . ASN A 1 114 ? 4.315 1.315 -13.631 1.00 94.31 114 ASN A CA 1
ATOM 879 C C . ASN A 1 114 ? 4.938 2.227 -12.567 1.00 94.31 114 ASN A C 1
ATOM 881 O O . ASN A 1 114 ? 4.434 3.317 -12.314 1.00 94.31 114 ASN A O 1
ATOM 885 N N . LEU A 1 115 ? 6.050 1.805 -11.955 1.00 93.94 115 LEU A N 1
ATOM 886 C CA . LEU A 1 1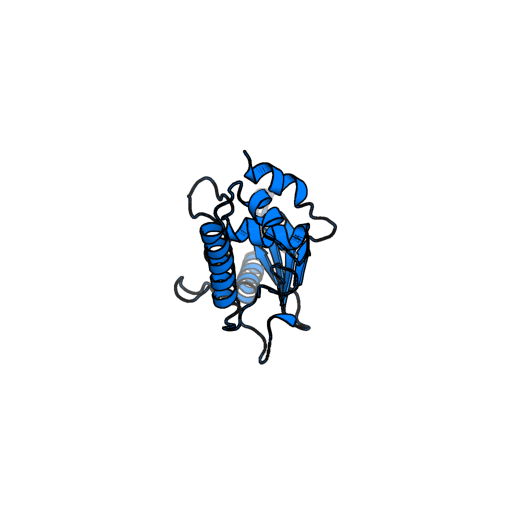15 ? 6.753 2.610 -10.952 1.00 93.94 115 LEU A CA 1
ATOM 887 C C . LEU A 1 115 ? 7.461 3.825 -11.564 1.00 93.94 115 LEU A C 1
ATOM 889 O O . LEU A 1 115 ? 7.522 4.876 -10.929 1.00 93.94 115 LEU A O 1
ATOM 893 N N . ARG A 1 116 ? 7.955 3.712 -12.801 1.00 93.06 116 ARG A N 1
ATOM 894 C CA . ARG A 1 116 ? 8.495 4.839 -13.568 1.00 93.06 116 ARG A CA 1
ATOM 895 C C . ARG A 1 116 ? 7.418 5.874 -13.852 1.00 93.06 116 ARG A C 1
ATOM 897 O O . ARG A 1 116 ? 7.655 7.055 -13.609 1.00 93.06 116 ARG A O 1
ATOM 904 N N . THR A 1 117 ? 6.247 5.433 -14.311 1.00 91.38 117 THR A N 1
ATOM 905 C CA . THR A 1 117 ? 5.076 6.297 -14.484 1.00 91.38 117 THR A CA 1
ATOM 906 C C . THR A 1 117 ? 4.696 6.938 -13.158 1.00 91.38 117 THR A C 1
ATOM 908 O O . THR A 1 117 ? 4.592 8.151 -13.089 1.00 91.38 117 THR A O 1
ATOM 911 N N . LEU A 1 118 ? 4.582 6.156 -12.083 1.00 90.88 118 LEU A N 1
ATOM 912 C CA . LEU A 1 118 ? 4.162 6.667 -10.782 1.00 90.88 118 LEU A CA 1
ATOM 913 C C . LEU A 1 118 ? 5.117 7.721 -10.210 1.00 90.88 118 LEU A C 1
ATOM 915 O O . LEU A 1 118 ? 4.660 8.728 -9.693 1.00 90.88 118 LEU A O 1
ATOM 919 N N . PHE A 1 119 ? 6.432 7.495 -10.251 1.00 90.00 119 PHE A N 1
ATOM 920 C CA . PHE A 1 119 ? 7.399 8.366 -9.570 1.00 90.00 119 PHE A CA 1
ATOM 921 C C . PHE A 1 119 ? 8.077 9.396 -10.482 1.00 90.00 119 PHE A C 1
ATOM 923 O O . PHE A 1 119 ? 8.841 10.232 -9.996 1.00 90.00 119 PHE A O 1
ATOM 930 N N . GLY A 1 120 ? 7.841 9.341 -11.796 1.00 90.50 120 GLY A N 1
ATOM 931 C CA . GLY A 1 120 ? 8.378 10.308 -12.757 1.00 90.50 120 GLY A CA 1
ATOM 932 C C . GLY A 1 120 ? 9.902 10.263 -12.941 1.00 90.50 120 GLY A C 1
ATOM 933 O O . GLY A 1 120 ? 10.494 11.232 -13.410 1.00 90.50 120 GLY A O 1
ATOM 934 N N . HIS A 1 121 ? 10.566 9.166 -12.569 1.00 90.38 121 HIS A N 1
ATOM 935 C CA . HIS A 1 121 ? 12.006 8.967 -12.767 1.00 90.38 121 HIS A CA 1
ATOM 936 C C . HIS A 1 121 ? 12.317 7.502 -13.077 1.00 90.38 121 HIS A C 1
ATOM 938 O O . HIS A 1 121 ? 11.516 6.638 -12.759 1.00 90.38 121 HIS A O 1
ATOM 944 N N . ASP A 1 122 ? 13.498 7.197 -13.627 1.00 92.94 122 ASP A N 1
ATOM 945 C CA . ASP A 1 122 ? 13.918 5.816 -13.958 1.00 92.94 122 ASP A CA 1
ATOM 946 C C . ASP A 1 122 ? 14.988 5.237 -12.999 1.00 92.94 122 ASP A C 1
ATOM 948 O O . ASP A 1 122 ? 15.591 4.193 -13.248 1.00 92.94 122 ASP A O 1
ATOM 952 N N . ASP A 1 123 ? 15.239 5.895 -11.862 1.00 93.81 123 ASP A N 1
ATOM 953 C CA . ASP A 1 123 ? 16.130 5.356 -10.826 1.00 93.81 123 ASP A CA 1
ATOM 954 C C . ASP A 1 123 ? 15.500 4.153 -10.099 1.00 93.81 123 ASP A C 1
ATOM 956 O O . ASP A 1 123 ? 14.708 4.292 -9.162 1.00 93.81 123 ASP A O 1
ATOM 960 N N . TRP A 1 124 ? 15.901 2.950 -10.515 1.00 92.00 124 TRP A N 1
ATOM 961 C CA . TRP A 1 124 ? 15.410 1.696 -9.949 1.00 92.00 124 TRP A CA 1
ATOM 962 C C . TRP A 1 124 ? 15.780 1.495 -8.473 1.00 92.00 124 TRP A C 1
ATOM 964 O O . TRP A 1 124 ? 14.998 0.918 -7.717 1.00 92.00 124 TRP A O 1
ATOM 974 N N . ASN A 1 125 ? 16.942 1.975 -8.023 1.00 94.38 125 ASN A N 1
ATOM 975 C CA . ASN A 1 125 ? 17.334 1.848 -6.616 1.00 94.38 125 ASN A CA 1
ATOM 976 C C . ASN A 1 125 ? 16.456 2.739 -5.731 1.00 94.38 125 ASN A C 1
ATOM 978 O O . ASN A 1 125 ? 16.023 2.318 -4.651 1.00 94.38 125 ASN A O 1
ATOM 982 N N . ARG A 1 126 ? 16.128 3.939 -6.219 1.00 93.62 126 ARG A N 1
ATOM 983 C CA . ARG A 1 126 ? 15.179 4.837 -5.560 1.00 93.62 126 ARG A CA 1
ATOM 984 C C . ARG A 1 126 ? 13.775 4.232 -5.488 1.00 93.62 126 ARG A C 1
ATOM 986 O O . ARG A 1 126 ? 13.203 4.214 -4.400 1.00 93.62 126 ARG A O 1
ATOM 993 N N . MET A 1 127 ? 13.278 3.624 -6.569 1.00 94.38 127 MET A N 1
ATOM 994 C CA . MET A 1 127 ? 11.979 2.925 -6.571 1.00 94.38 127 MET A CA 1
ATOM 995 C C . MET A 1 127 ? 11.921 1.784 -5.552 1.00 94.38 127 MET A C 1
ATOM 997 O O . MET A 1 127 ? 10.971 1.678 -4.774 1.00 94.38 127 MET A O 1
ATOM 1001 N N . ARG A 1 128 ? 12.967 0.945 -5.494 1.00 94.31 128 ARG A N 1
ATOM 1002 C CA . ARG A 1 128 ? 13.062 -0.121 -4.481 1.00 94.31 128 ARG A CA 1
ATOM 1003 C C . ARG A 1 128 ? 13.057 0.446 -3.063 1.00 94.31 128 ARG A C 1
ATOM 1005 O O . ARG A 1 128 ? 12.467 -0.158 -2.169 1.00 94.31 128 ARG A O 1
ATOM 1012 N N . THR A 1 129 ? 13.694 1.597 -2.858 1.00 94.19 129 THR A N 1
ATOM 1013 C CA . THR A 1 129 ? 13.719 2.287 -1.562 1.00 94.19 129 THR A CA 1
ATOM 1014 C C . THR A 1 129 ? 12.331 2.802 -1.182 1.00 94.19 129 THR A C 1
ATOM 1016 O O . THR A 1 129 ? 11.889 2.558 -0.061 1.00 94.19 129 THR A O 1
ATOM 1019 N N . GLN A 1 130 ? 11.601 3.427 -2.112 1.00 92.88 130 GLN A N 1
ATOM 1020 C CA . GLN A 1 130 ? 10.217 3.880 -1.903 1.00 92.88 130 GLN A CA 1
ATOM 1021 C C . GLN A 1 130 ? 9.284 2.703 -1.569 1.00 92.88 130 GLN A C 1
ATOM 1023 O O . GLN A 1 130 ? 8.547 2.754 -0.580 1.00 92.88 130 GLN A O 1
ATOM 1028 N N . LYS A 1 131 ? 9.389 1.589 -2.306 1.00 95.69 131 LYS A N 1
ATOM 1029 C CA . LYS A 1 131 ? 8.665 0.346 -1.999 1.00 95.69 131 LYS A CA 1
ATOM 1030 C C . LYS A 1 131 ? 9.019 -0.209 -0.619 1.00 95.69 131 LYS A C 1
ATOM 1032 O O . LYS A 1 131 ? 8.134 -0.618 0.137 1.00 95.69 131 LYS A O 1
ATOM 1037 N N . SER A 1 132 ? 10.309 -0.260 -0.283 1.00 95.44 132 SER A N 1
ATOM 1038 C CA . SER A 1 132 ? 10.789 -0.757 1.014 1.00 95.44 132 SER A CA 1
ATOM 1039 C C . SER A 1 132 ? 10.245 0.094 2.164 1.00 95.44 132 SER A C 1
ATOM 1041 O O . SER A 1 132 ? 9.785 -0.437 3.174 1.00 95.44 132 SER A O 1
ATOM 1043 N N . ALA A 1 133 ? 10.189 1.413 1.973 1.00 93.75 133 ALA A N 1
ATOM 1044 C CA . ALA A 1 133 ? 9.618 2.337 2.941 1.00 93.75 133 ALA A CA 1
ATOM 1045 C C . ALA A 1 133 ? 8.114 2.092 3.167 1.00 93.75 133 ALA A C 1
ATOM 1047 O O . ALA A 1 133 ? 7.675 2.097 4.317 1.00 93.75 133 ALA A O 1
ATOM 1048 N N . LEU A 1 134 ? 7.335 1.825 2.106 1.00 95.00 134 LEU A N 1
ATOM 1049 C CA . LEU A 1 134 ? 5.930 1.411 2.239 1.00 95.00 134 LEU A CA 1
ATOM 1050 C C . LEU A 1 134 ? 5.819 0.097 3.022 1.00 95.00 134 LEU A C 1
ATOM 1052 O O . LEU A 1 134 ? 5.048 0.010 3.973 1.00 95.00 134 LEU A O 1
ATOM 1056 N N . SER A 1 135 ? 6.638 -0.895 2.668 1.00 96.06 135 SER A N 1
ATOM 1057 C CA . SER A 1 135 ? 6.633 -2.209 3.325 1.00 96.06 135 SER A CA 1
ATOM 1058 C C . SER A 1 135 ? 6.912 -2.068 4.823 1.00 96.06 135 SER A C 1
ATOM 1060 O O . SER A 1 135 ? 6.183 -2.620 5.636 1.00 96.06 135 SER A O 1
ATOM 1062 N N . LYS A 1 136 ? 7.903 -1.253 5.206 1.00 94.38 136 LYS A N 1
ATOM 1063 C CA . LYS A 1 136 ? 8.221 -0.960 6.610 1.00 94.38 136 LYS A CA 1
ATOM 1064 C C . LYS A 1 136 ? 7.054 -0.300 7.351 1.00 94.38 136 LYS A C 1
ATOM 1066 O O . LYS A 1 136 ? 6.757 -0.704 8.471 1.00 94.38 136 LYS A O 1
ATOM 1071 N N . SER A 1 137 ? 6.391 0.684 6.737 1.00 91.88 137 SER A N 1
ATOM 1072 C CA . SER A 1 137 ? 5.211 1.333 7.326 1.00 91.88 137 SER A CA 1
ATOM 1073 C C . SER A 1 137 ? 4.062 0.346 7.547 1.00 91.88 137 SER A C 1
ATOM 1075 O O . SER A 1 137 ? 3.442 0.383 8.605 1.00 91.88 137 SER A O 1
ATOM 1077 N N . LEU A 1 138 ? 3.804 -0.554 6.591 1.00 92.94 138 LEU A N 1
ATOM 1078 C CA . LEU A 1 138 ? 2.774 -1.587 6.732 1.00 92.94 138 LEU A CA 1
ATOM 1079 C C . LEU A 1 138 ? 3.129 -2.575 7.846 1.00 92.94 138 LEU A C 1
ATOM 1081 O O . LEU A 1 138 ? 2.303 -2.809 8.720 1.00 92.94 138 LEU A O 1
ATOM 1085 N N . LYS A 1 139 ? 4.362 -3.099 7.867 1.00 93.44 139 LYS A N 1
ATOM 1086 C CA . LYS A 1 139 ? 4.836 -4.006 8.927 1.00 93.44 139 LYS A CA 1
ATOM 1087 C C . LYS A 1 139 ? 4.675 -3.388 10.313 1.00 93.44 139 LYS A C 1
ATOM 1089 O O . LYS A 1 139 ? 4.135 -4.022 11.207 1.00 93.44 139 LYS A O 1
ATOM 1094 N N . GLN A 1 140 ? 5.078 -2.126 10.470 1.00 90.75 140 GLN A N 1
ATOM 1095 C CA . GLN A 1 140 ? 4.939 -1.403 11.733 1.00 90.75 140 GLN A CA 1
ATOM 1096 C C . GLN A 1 140 ? 3.472 -1.198 12.130 1.00 90.75 140 GLN A C 1
ATOM 1098 O O . GLN A 1 140 ? 3.134 -1.346 13.298 1.00 90.75 140 GLN A O 1
ATOM 1103 N N . PHE A 1 141 ? 2.610 -0.842 11.175 1.00 88.06 141 PHE A N 1
ATOM 1104 C CA . PHE A 1 141 ? 1.198 -0.588 11.450 1.00 88.06 141 PHE A CA 1
ATOM 1105 C C . PHE A 1 141 ? 0.439 -1.869 11.817 1.00 88.06 141 PHE A C 1
ATOM 1107 O O . PHE A 1 141 ? -0.364 -1.853 12.740 1.00 88.06 141 PHE A O 1
ATOM 1114 N N . PHE A 1 142 ? 0.711 -2.979 11.131 1.00 88.50 142 PHE A N 1
ATOM 1115 C CA . PHE A 1 142 ? 0.025 -4.255 11.352 1.00 88.50 142 PHE A CA 1
ATOM 1116 C C . PHE A 1 142 ? 0.725 -5.168 12.369 1.00 88.50 142 PHE A C 1
ATOM 1118 O O . PHE A 1 142 ? 0.133 -6.139 12.818 1.00 88.50 142 PHE A O 1
ATOM 1125 N N . GLY A 1 143 ? 1.972 -4.887 12.751 1.00 90.12 143 GLY A N 1
ATOM 1126 C CA . GLY A 1 143 ? 2.725 -5.746 13.668 1.00 90.12 143 GLY A CA 1
ATOM 1127 C C . GLY A 1 143 ? 3.135 -7.095 13.082 1.00 90.12 143 GLY A C 1
ATOM 1128 O O . GLY A 1 143 ? 3.301 -8.053 13.830 1.00 90.12 143 GLY A O 1
ATOM 1129 N N . LEU A 1 144 ? 3.251 -7.188 11.756 1.00 90.69 144 LEU A N 1
ATOM 1130 C CA . LEU A 1 144 ? 3.639 -8.406 11.045 1.00 90.69 144 LEU A CA 1
ATOM 1131 C C . LEU A 1 144 ? 5.037 -8.225 10.445 1.00 90.69 144 LEU A C 1
ATOM 1133 O O . LEU A 1 144 ? 5.280 -7.254 9.727 1.00 90.69 144 LEU A O 1
ATOM 1137 N N . ASP A 1 145 ? 5.946 -9.166 10.699 1.00 92.94 145 ASP A N 1
ATOM 1138 C CA . ASP A 1 145 ? 7.351 -9.057 10.273 1.00 92.94 145 ASP A CA 1
ATOM 1139 C C . ASP A 1 145 ? 7.604 -9.530 8.833 1.00 92.94 145 ASP A C 1
ATOM 1141 O O . ASP A 1 145 ? 8.554 -9.077 8.177 1.00 92.94 145 ASP A O 1
ATOM 1145 N N . ASP A 1 146 ? 6.743 -10.404 8.309 1.00 95.56 146 ASP A N 1
ATOM 1146 C CA . ASP A 1 146 ? 6.848 -10.941 6.950 1.00 95.56 146 ASP A CA 1
ATOM 1147 C C . ASP A 1 146 ? 6.724 -9.846 5.883 1.00 95.56 146 ASP A C 1
ATOM 1149 O O . ASP A 1 146 ? 6.183 -8.770 6.122 1.00 95.56 146 ASP A O 1
ATOM 1153 N N . GLU A 1 147 ? 7.244 -10.094 4.679 1.00 96.88 147 GLU A N 1
ATOM 1154 C CA . GLU A 1 147 ? 7.189 -9.143 3.563 1.00 96.88 147 GLU A CA 1
ATOM 1155 C C . GLU A 1 147 ? 5.761 -9.016 2.982 1.00 96.88 147 GLU A C 1
ATOM 1157 O O . GLU A 1 147 ? 5.302 -9.964 2.345 1.00 96.88 147 GLU A O 1
ATOM 1162 N N . PRO A 1 148 ? 5.068 -7.863 3.131 1.00 97.00 148 PRO A N 1
ATOM 1163 C CA . PRO A 1 148 ? 3.697 -7.695 2.639 1.00 97.00 148 PRO A CA 1
ATOM 1164 C C . PRO A 1 148 ? 3.598 -7.596 1.115 1.00 97.00 148 PRO A C 1
ATOM 1166 O O . PRO A 1 148 ? 2.554 -7.908 0.547 1.00 97.00 148 PRO A O 1
ATOM 1169 N N . ILE A 1 149 ? 4.651 -7.110 0.448 1.00 97.69 149 ILE A N 1
ATOM 1170 C CA . ILE A 1 149 ? 4.650 -6.811 -0.989 1.00 97.69 149 ILE A CA 1
ATOM 1171 C C . ILE A 1 149 ? 5.890 -7.463 -1.623 1.00 97.69 149 ILE A C 1
ATOM 1173 O O . ILE A 1 149 ? 6.862 -6.777 -1.955 1.00 97.69 149 ILE A O 1
ATOM 1177 N N . PRO A 1 150 ? 5.939 -8.798 -1.743 1.00 97.44 150 PRO A N 1
ATOM 1178 C CA . PRO A 1 150 ? 7.068 -9.487 -2.353 1.00 97.44 150 PRO A CA 1
ATOM 1179 C C . PRO A 1 150 ? 7.272 -9.083 -3.820 1.00 97.44 150 PRO A C 1
ATOM 1181 O O . PRO A 1 150 ? 6.335 -8.737 -4.540 1.00 97.44 150 PRO A O 1
ATOM 1184 N N . TYR A 1 151 ? 8.528 -9.144 -4.265 1.00 96.88 151 TYR A N 1
ATOM 1185 C CA . TYR A 1 151 ? 8.884 -9.009 -5.676 1.00 96.88 151 TYR A CA 1
ATOM 1186 C C . TYR A 1 151 ? 8.951 -10.392 -6.323 1.00 96.88 151 TYR A C 1
ATOM 1188 O O . TYR A 1 151 ? 9.794 -11.215 -5.955 1.00 96.88 151 TYR A O 1
ATOM 1196 N N . ASN A 1 152 ? 8.088 -10.642 -7.300 1.00 96.56 152 ASN A N 1
ATOM 1197 C CA . ASN A 1 152 ? 8.070 -11.869 -8.075 1.00 96.56 152 ASN A CA 1
ATOM 1198 C C . ASN A 1 152 ? 9.073 -11.770 -9.231 1.00 96.56 152 ASN A C 1
ATOM 1200 O O . ASN A 1 152 ? 8.864 -11.051 -10.206 1.00 96.56 152 ASN A O 1
ATOM 1204 N N . LYS A 1 153 ? 10.180 -12.513 -9.131 1.00 95.38 153 LYS A N 1
ATOM 1205 C CA . LYS A 1 153 ? 11.259 -12.499 -10.133 1.00 95.38 153 LYS A CA 1
ATOM 1206 C C . LYS A 1 153 ? 10.883 -13.162 -11.459 1.00 95.38 153 LYS A C 1
ATOM 1208 O O . LYS A 1 153 ? 11.549 -12.886 -12.448 1.00 95.38 153 LYS A O 1
ATOM 1213 N N . SER A 1 154 ? 9.864 -14.021 -11.480 1.00 96.25 154 SER A N 1
ATOM 1214 C CA . SER A 1 154 ? 9.453 -14.738 -12.692 1.00 96.25 154 SER A CA 1
ATOM 1215 C C . SER A 1 154 ? 8.688 -13.838 -13.659 1.00 96.25 154 SER A C 1
ATOM 1217 O O . SER A 1 154 ? 8.784 -14.024 -14.866 1.00 96.25 154 SER A O 1
ATOM 1219 N N . VAL A 1 155 ? 7.953 -12.858 -13.126 1.00 96.00 155 VAL A N 1
ATOM 1220 C CA . VAL A 1 155 ? 7.167 -11.884 -13.908 1.00 96.00 155 VAL A CA 1
ATOM 1221 C C . VAL A 1 155 ? 7.664 -10.443 -13.755 1.00 96.00 155 VAL A C 1
ATOM 1223 O O . VAL A 1 155 ? 7.164 -9.548 -14.417 1.00 96.00 155 VAL A O 1
ATOM 1226 N N . TYR A 1 156 ? 8.697 -10.221 -12.936 1.00 95.75 156 TYR A N 1
ATOM 1227 C CA . TYR A 1 156 ? 9.323 -8.916 -12.683 1.00 95.75 156 TYR A CA 1
ATOM 1228 C C . TYR A 1 156 ? 8.369 -7.854 -12.103 1.00 95.75 156 TYR A C 1
ATOM 1230 O O . TYR A 1 156 ? 8.425 -6.676 -12.462 1.00 95.75 156 TYR A O 1
ATOM 1238 N N . GLU A 1 157 ? 7.530 -8.266 -11.153 1.00 97.12 157 GLU A N 1
ATOM 1239 C CA . GLU A 1 157 ? 6.454 -7.443 -10.588 1.00 97.12 157 GLU A CA 1
ATOM 1240 C C . GLU A 1 157 ? 6.407 -7.494 -9.060 1.00 97.12 157 GLU A C 1
ATOM 1242 O O . GLU A 1 157 ? 6.757 -8.497 -8.436 1.00 97.12 157 GLU A O 1
ATOM 1247 N N . TYR A 1 158 ? 5.902 -6.428 -8.443 1.00 97.69 158 TYR A N 1
ATOM 1248 C CA . TYR A 1 158 ? 5.503 -6.428 -7.039 1.00 97.69 158 TYR A CA 1
ATOM 1249 C C . TYR A 1 158 ? 4.070 -6.938 -6.874 1.00 97.69 158 TYR A C 1
ATOM 1251 O O . TYR A 1 158 ? 3.136 -6.409 -7.479 1.00 97.69 158 TYR A O 1
ATOM 1259 N N . GLN A 1 159 ? 3.892 -7.941 -6.014 1.00 97.31 159 GLN A N 1
ATOM 1260 C CA . GLN A 1 159 ? 2.612 -8.619 -5.802 1.00 97.31 159 GLN A CA 1
ATOM 1261 C C . GLN A 1 159 ? 2.252 -8.591 -4.312 1.00 97.31 159 GLN A C 1
ATOM 1263 O O . GLN A 1 159 ? 2.765 -9.410 -3.554 1.00 97.31 159 GLN A O 1
ATOM 1268 N N . PRO A 1 160 ? 1.416 -7.634 -3.871 1.00 97.62 160 PRO A N 1
ATOM 1269 C CA . PRO A 1 160 ? 0.918 -7.586 -2.500 1.00 97.62 160 PRO A CA 1
ATOM 1270 C C . PRO A 1 160 ? 0.264 -8.913 -2.086 1.00 97.62 160 PRO A C 1
ATOM 1272 O O . PRO A 1 160 ? -0.511 -9.486 -2.847 1.00 97.62 160 PRO A O 1
ATOM 1275 N N . ILE A 1 161 ? 0.576 -9.395 -0.880 1.00 97.88 161 ILE A N 1
ATOM 1276 C CA . ILE A 1 161 ? -0.095 -10.561 -0.275 1.00 97.88 161 ILE A CA 1
ATOM 1277 C C . ILE A 1 161 ? -1.463 -10.151 0.289 1.00 97.88 161 ILE A C 1
ATOM 1279 O O . ILE A 1 161 ? -2.422 -10.916 0.215 1.00 97.88 161 ILE A O 1
ATOM 1283 N N . LEU A 1 162 ? -1.531 -8.941 0.845 1.00 95.25 162 LEU A N 1
ATOM 1284 C CA . LEU A 1 162 ? -2.757 -8.273 1.270 1.00 95.25 162 LEU A CA 1
ATOM 1285 C C . LEU A 1 162 ? -3.570 -7.752 0.082 1.00 95.25 162 LEU A C 1
ATOM 1287 O O . LEU A 1 162 ? -3.018 -7.397 -0.961 1.00 95.25 162 LEU A O 1
ATOM 1291 N N . MET A 1 163 ? -4.883 -7.636 0.268 1.00 95.88 163 MET A N 1
ATOM 1292 C CA . MET A 1 163 ? -5.763 -7.037 -0.732 1.00 95.88 163 MET A CA 1
ATOM 1293 C C . MET A 1 163 ? -5.721 -5.512 -0.627 1.00 95.88 163 MET A C 1
ATOM 1295 O O . MET A 1 163 ? -5.953 -4.950 0.441 1.00 95.88 163 MET A O 1
ATOM 1299 N N . ILE A 1 164 ? -5.468 -4.832 -1.741 1.00 95.75 164 ILE A N 1
ATOM 1300 C CA . ILE A 1 164 ? -5.497 -3.370 -1.830 1.00 95.75 164 ILE A CA 1
ATOM 1301 C C . ILE A 1 164 ? -6.408 -3.010 -3.000 1.00 95.75 164 ILE A C 1
ATOM 1303 O O . ILE A 1 164 ? -6.216 -3.519 -4.101 1.00 95.75 164 ILE A O 1
ATOM 1307 N N . ARG A 1 165 ? -7.425 -2.182 -2.758 1.00 94.75 165 ARG A N 1
ATOM 1308 C CA . ARG A 1 165 ? -8.436 -1.819 -3.763 1.00 94.75 165 ARG A CA 1
ATOM 1309 C C . ARG A 1 165 ? -9.027 -0.440 -3.494 1.00 94.75 165 ARG A C 1
ATOM 1311 O O . ARG A 1 165 ? -8.885 0.089 -2.394 1.00 94.75 165 ARG A O 1
ATOM 1318 N N . GLN A 1 166 ? -9.729 0.112 -4.471 1.00 93.75 166 GLN A N 1
ATOM 1319 C CA . GLN A 1 166 ? -10.628 1.252 -4.281 1.00 93.75 166 GLN A CA 1
ATOM 1320 C C . GLN A 1 166 ? -12.082 0.783 -4.151 1.00 93.75 166 GLN A C 1
ATOM 1322 O O . GLN A 1 166 ? -12.449 -0.274 -4.671 1.00 93.75 166 GLN A O 1
ATOM 1327 N N . ASP A 1 167 ? -12.894 1.542 -3.419 1.00 92.00 167 ASP A N 1
ATOM 1328 C CA . ASP A 1 167 ? -14.347 1.384 -3.415 1.00 92.00 167 ASP A CA 1
ATOM 1329 C C . ASP A 1 167 ? -14.933 1.769 -4.780 1.00 92.00 167 ASP A C 1
ATOM 1331 O O . ASP A 1 167 ? -14.365 2.590 -5.494 1.00 92.00 167 ASP A O 1
ATOM 1335 N N . THR A 1 168 ? -16.094 1.222 -5.139 1.00 86.69 168 THR A N 1
ATOM 1336 C CA . THR A 1 168 ? -16.774 1.552 -6.403 1.00 86.69 168 THR A CA 1
ATOM 1337 C C . THR A 1 168 ? -17.159 3.025 -6.528 1.00 86.69 168 THR A C 1
ATOM 1339 O O . THR A 1 168 ? -17.340 3.506 -7.641 1.00 86.69 168 THR A O 1
ATOM 1342 N N . ASN A 1 169 ? -17.297 3.737 -5.405 1.00 86.38 169 ASN A N 1
ATOM 1343 C CA . ASN A 1 169 ? -17.609 5.166 -5.380 1.00 86.38 169 ASN A CA 1
ATOM 1344 C C . ASN A 1 169 ? -16.354 6.056 -5.297 1.00 86.38 169 ASN A C 1
ATOM 1346 O O . ASN A 1 169 ? -16.478 7.274 -5.180 1.00 86.38 169 ASN A O 1
ATOM 1350 N N . CYS A 1 170 ? -15.158 5.462 -5.322 1.00 85.25 170 CYS A N 1
ATOM 1351 C CA . CYS A 1 170 ? -13.878 6.154 -5.257 1.00 85.25 170 CYS A CA 1
ATOM 1352 C C . CYS A 1 170 ? -13.167 6.031 -6.610 1.00 85.25 170 CYS A C 1
ATOM 1354 O O . CYS A 1 170 ? -12.974 4.921 -7.102 1.00 85.25 170 CYS A O 1
ATOM 1356 N N . ASP A 1 171 ? -12.765 7.160 -7.197 1.00 86.75 171 ASP A N 1
ATOM 1357 C CA . ASP A 1 171 ? -11.953 7.187 -8.417 1.00 86.75 171 ASP A CA 1
ATOM 1358 C C . ASP A 1 171 ? -10.569 7.773 -8.117 1.00 86.75 171 ASP A C 1
ATOM 1360 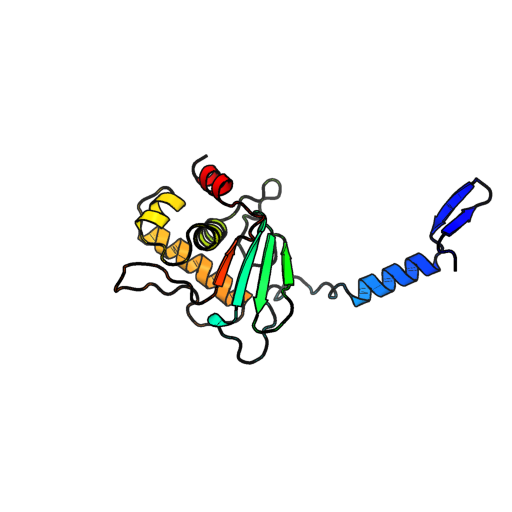O O . ASP A 1 171 ? -10.414 8.977 -7.904 1.00 86.75 171 ASP A O 1
ATOM 1364 N N . LEU A 1 172 ? -9.552 6.906 -8.077 1.00 87.06 172 LEU A N 1
ATOM 1365 C CA . LEU A 1 172 ? -8.165 7.322 -7.856 1.00 87.06 172 LEU A CA 1
ATOM 1366 C C . LEU A 1 172 ? -7.481 7.877 -9.129 1.00 87.06 172 LEU A C 1
ATOM 1368 O O . LEU A 1 172 ? -6.356 8.373 -9.013 1.00 87.06 172 LEU A O 1
ATOM 1372 N N . ASN A 1 173 ? -8.084 7.784 -10.328 1.00 82.69 173 ASN A N 1
ATOM 1373 C CA . ASN A 1 173 ? -7.425 8.158 -11.595 1.00 82.69 173 ASN A CA 1
ATOM 1374 C C . ASN A 1 1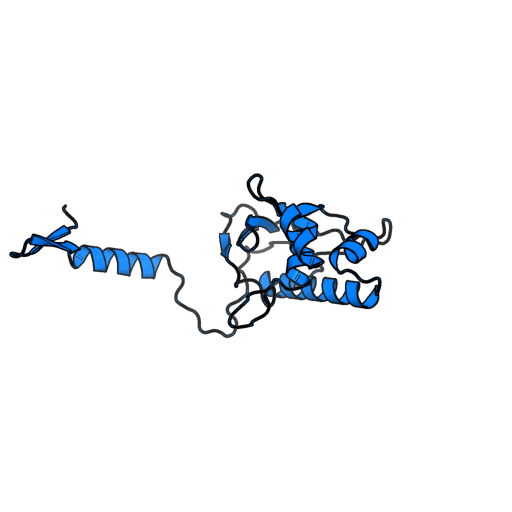73 ? -7.041 9.640 -11.647 1.00 82.69 173 ASN A C 1
ATOM 1376 O O . ASN A 1 173 ? -5.915 9.979 -12.027 1.00 82.69 173 ASN A O 1
ATOM 1380 N N . ASP A 1 174 ? -7.946 10.513 -11.203 1.00 73.50 174 ASP A N 1
ATOM 1381 C CA . ASP A 1 174 ? -7.708 11.957 -11.144 1.00 73.50 174 ASP A CA 1
ATOM 1382 C C . ASP A 1 174 ? -6.480 12.285 -10.282 1.00 73.50 174 ASP A C 1
ATOM 1384 O O . ASP A 1 174 ? -5.750 13.239 -10.541 1.00 73.50 174 ASP A O 1
ATOM 1388 N N . TRP A 1 175 ? -6.188 11.453 -9.282 1.00 72.62 175 TRP A N 1
ATOM 1389 C CA . TRP A 1 175 ? -5.162 11.734 -8.280 1.00 72.62 175 TRP A CA 1
ATOM 1390 C C . TRP A 1 175 ? -3.769 11.248 -8.665 1.00 72.62 175 TRP A C 1
ATOM 1392 O O . TRP A 1 175 ? -2.790 11.766 -8.132 1.00 72.62 175 TRP A O 1
ATOM 1402 N N . ILE A 1 176 ? -3.648 10.284 -9.580 1.00 67.69 176 ILE A N 1
ATOM 1403 C CA . ILE A 1 176 ? -2.340 9.946 -10.163 1.00 67.69 176 ILE A CA 1
ATOM 1404 C C . ILE A 1 176 ? -1.881 11.049 -11.121 1.00 67.69 176 ILE A C 1
ATOM 1406 O O . ILE A 1 176 ? -0.688 11.339 -11.194 1.00 67.69 176 ILE A O 1
ATOM 1410 N N . SER A 1 177 ? -2.816 11.731 -11.783 1.00 68.56 177 SER A N 1
ATOM 1411 C CA . SER A 1 177 ? -2.502 12.871 -12.650 1.00 68.56 177 SER A CA 1
ATOM 1412 C C . SER A 1 177 ? -1.864 14.039 -11.877 1.00 68.56 177 SER A C 1
ATOM 1414 O O . SER A 1 177 ? -0.979 14.708 -12.412 1.00 68.56 177 SER A O 1
ATOM 1416 N N . ASP A 1 178 ? -2.223 14.226 -10.598 1.00 67.31 178 ASP A N 1
ATOM 1417 C CA . ASP A 1 178 ? -1.604 15.212 -9.691 1.00 67.31 178 ASP A CA 1
ATOM 1418 C C . ASP A 1 178 ? -0.116 14.932 -9.398 1.00 67.31 178 ASP A C 1
ATOM 1420 O O . ASP A 1 178 ? 0.588 15.816 -8.915 1.00 67.31 178 ASP A O 1
ATOM 1424 N N . ILE A 1 179 ? 0.389 13.711 -9.623 1.00 65.62 179 ILE A N 1
ATOM 1425 C CA . ILE A 1 179 ? 1.778 13.356 -9.272 1.00 65.62 179 ILE A CA 1
ATOM 1426 C C . ILE A 1 179 ? 2.789 14.084 -10.170 1.00 65.62 179 ILE A C 1
ATOM 1428 O O . ILE A 1 179 ? 3.925 14.332 -9.760 1.00 65.62 179 ILE A O 1
ATOM 1432 N N . HIS A 1 180 ? 2.369 14.445 -11.383 1.00 57.03 180 HIS A N 1
ATOM 1433 C CA . HIS A 1 180 ? 3.202 15.105 -12.384 1.00 57.03 180 HIS A CA 1
ATOM 1434 C C . HIS A 1 180 ? 3.040 16.634 -12.432 1.00 57.03 180 HIS A C 1
ATOM 1436 O O . HIS A 1 180 ? 3.664 17.262 -13.289 1.00 57.03 180 HIS A O 1
ATOM 1442 N N . GLN A 1 181 ? 2.228 17.222 -11.544 1.00 52.34 181 GLN A N 1
ATOM 1443 C CA . GLN A 1 181 ? 2.081 18.676 -11.380 1.00 52.34 181 GLN A CA 1
ATOM 1444 C C . GLN A 1 181 ? 3.017 19.214 -10.289 1.00 52.34 181 GLN A C 1
ATOM 1446 O O . GLN A 1 181 ? 3.611 20.288 -10.529 1.00 52.34 181 GLN A O 1
#

Radius of gyration: 21.29 Å; chains: 1; bounding box: 56×50×47 Å

Sequence (181 aa):
DDVLAVDGTGKVTAKDSAQTIVSNWLETVLPKSAKPSEANQLVLPPGTTWKDISITFLARDVVSIKCGEETAVNYERLHIPGMFVASQREKKPSDKWFLLMAFALWGPGLNRENLRTLFGHDDWNRMRTQKSALSKSLKQFFGLDDEPIPYNKSVYEYQPILMIRQDTNCDLNDWISDIHQ

pLDDT: mean 77.92, std 18.17, range [31.95, 97.88]